Protein AF-A0A5N3VU38-F1 (afdb_monomer_lite)

InterPro domains:
  IPR001163 Sm domain, eukaryotic/archaea-type [PF01423] (3-51)
  IPR010920 LSM domain superfamily [SSF50182] (2-51)
  IPR027141 Like-Sm (LSM) domain containing protein, LSm4/SmD1/SmD3 [PTHR23338] (1-53)

Radius of gyration: 15.59 Å; chains: 1; bounding box: 41×42×32 Å

Foldseek 3Di:
DAAPFFDWDWDADPQRKIKTFTFGGADPQRATKGAQIWIDHVVDDIDTDGIDTGDRDPPPPPPDDDDDDD

Structure (mmCIF, N/CA/C/O backbone):
data_AF-A0A5N3VU38-F1
#
_entry.id   AF-A0A5N3VU38-F1
#
loop_
_atom_site.group_PDB
_atom_site.id
_atom_site.type_symbol
_atom_site.label_atom_id
_atom_site.label_alt_id
_atom_sit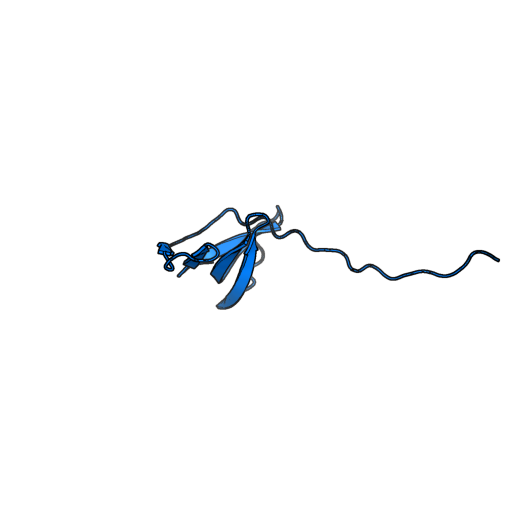e.label_comp_id
_atom_site.label_asym_id
_atom_site.label_entity_id
_atom_site.label_seq_id
_atom_site.pdbx_PDB_ins_code
_atom_site.Cartn_x
_atom_site.Cartn_y
_atom_site.Cartn_z
_atom_site.occupancy
_atom_site.B_iso_or_equiv
_atom_site.auth_seq_id
_atom_site.auth_comp_id
_atom_site.auth_asym_id
_atom_site.auth_atom_id
_atom_site.pdbx_PDB_model_num
ATOM 1 N N . MET A 1 1 ? 4.776 -2.755 -18.371 1.00 49.62 1 MET A N 1
ATOM 2 C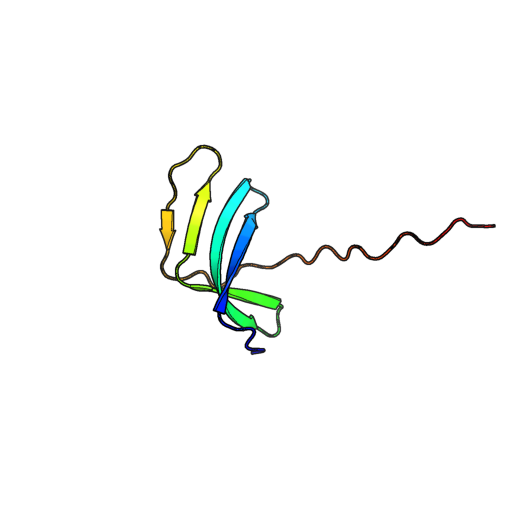 CA . MET A 1 1 ? 4.489 -3.387 -17.067 1.00 49.62 1 MET A CA 1
ATOM 3 C C . MET A 1 1 ? 5.796 -3.933 -16.521 1.00 49.62 1 MET A C 1
ATOM 5 O O . MET A 1 1 ? 6.285 -4.932 -17.040 1.00 49.62 1 MET A O 1
ATOM 9 N N . MET A 1 2 ? 6.414 -3.234 -15.569 1.00 50.94 2 MET A N 1
ATOM 10 C CA . MET A 1 2 ? 7.597 -3.744 -14.869 1.00 50.94 2 MET A CA 1
ATOM 11 C C . MET A 1 2 ? 7.103 -4.695 -13.774 1.00 50.94 2 MET A C 1
ATOM 13 O O . MET A 1 2 ? 6.313 -4.319 -12.911 1.00 50.94 2 MET A O 1
ATOM 17 N N . LYS A 1 3 ? 7.493 -5.967 -13.854 1.00 53.22 3 LYS A N 1
ATOM 18 C CA . LYS A 1 3 ? 6.934 -7.040 -13.023 1.00 53.22 3 LYS A CA 1
ATOM 19 C C . LYS A 1 3 ? 7.773 -7.247 -11.757 1.00 53.22 3 LYS A C 1
ATOM 21 O O . LYS A 1 3 ? 8.466 -8.253 -11.625 1.00 53.22 3 LYS A O 1
ATOM 26 N N . LEU A 1 4 ? 7.729 -6.296 -10.825 1.00 54.81 4 LEU A N 1
ATOM 27 C CA . LEU A 1 4 ? 8.171 -6.552 -9.448 1.00 54.81 4 LEU A CA 1
ATOM 28 C C . LEU A 1 4 ? 7.150 -7.502 -8.805 1.00 54.81 4 LEU A C 1
ATOM 30 O O . LEU A 1 4 ? 5.947 -7.264 -8.879 1.00 54.81 4 LEU A O 1
ATOM 34 N N . SER A 1 5 ? 7.626 -8.650 -8.322 1.00 56.59 5 SER A N 1
ATOM 35 C CA . SER A 1 5 ? 6.820 -9.866 -8.163 1.00 56.59 5 SER A CA 1
ATOM 36 C C . SER A 1 5 ? 6.795 -10.366 -6.712 1.00 56.59 5 SER A C 1
ATOM 38 O O . SER A 1 5 ? 7.850 -10.590 -6.132 1.00 56.59 5 SER A O 1
ATOM 40 N N . TYR A 1 6 ? 5.590 -10.643 -6.195 1.00 67.12 6 TYR A N 1
ATOM 41 C CA . TYR A 1 6 ? 5.273 -11.484 -5.020 1.00 67.12 6 TYR A CA 1
ATOM 42 C C . TYR A 1 6 ? 5.694 -11.009 -3.625 1.00 67.12 6 TYR A C 1
ATOM 44 O O . TYR A 1 6 ? 5.548 -11.769 -2.669 1.00 67.12 6 TYR A O 1
ATOM 52 N N . GLU A 1 7 ? 6.143 -9.772 -3.463 1.00 79.19 7 GLU A N 1
ATOM 53 C CA . GLU A 1 7 ? 6.365 -9.231 -2.125 1.00 79.19 7 GLU A CA 1
ATOM 54 C C . GLU A 1 7 ? 5.025 -8.825 -1.492 1.00 79.19 7 GLU A C 1
ATOM 56 O O . GLU A 1 7 ? 4.205 -8.141 -2.117 1.00 79.19 7 GLU A O 1
ATOM 61 N N . SER A 1 8 ? 4.776 -9.295 -0.268 1.00 85.25 8 SER A N 1
ATOM 62 C CA . SER A 1 8 ? 3.651 -8.820 0.535 1.00 85.25 8 SER A CA 1
ATOM 63 C C . SER A 1 8 ? 4.037 -7.511 1.196 1.00 85.25 8 SER A C 1
ATOM 65 O O . SER A 1 8 ? 5.007 -7.452 1.948 1.00 85.25 8 SER A O 1
ATOM 67 N N . VAL A 1 9 ? 3.256 -6.473 0.931 1.00 87.38 9 VAL A N 1
ATOM 68 C CA . VAL A 1 9 ? 3.483 -5.125 1.441 1.00 87.38 9 VAL A CA 1
ATOM 69 C C . VAL A 1 9 ? 2.342 -4.696 2.345 1.00 87.38 9 VAL A C 1
ATOM 71 O O . VAL A 1 9 ? 1.203 -5.145 2.200 1.00 87.38 9 VAL A O 1
ATOM 74 N N . THR A 1 10 ? 2.664 -3.802 3.274 1.00 86.88 10 THR A N 1
ATOM 75 C CA . THR A 1 10 ? 1.688 -3.092 4.096 1.00 86.88 10 THR A CA 1
ATOM 76 C C . THR A 1 10 ? 1.858 -1.598 3.850 1.00 86.88 10 THR A C 1
ATOM 78 O O . THR A 1 10 ? 2.955 -1.069 4.013 1.00 86.88 10 THR A O 1
ATOM 81 N N . THR A 1 11 ? 0.780 -0.920 3.471 1.00 86.50 11 THR A N 1
ATOM 82 C CA . THR A 1 11 ? 0.752 0.521 3.190 1.00 86.50 11 THR A CA 1
ATOM 83 C C . THR A 1 11 ? -0.369 1.175 3.986 1.00 86.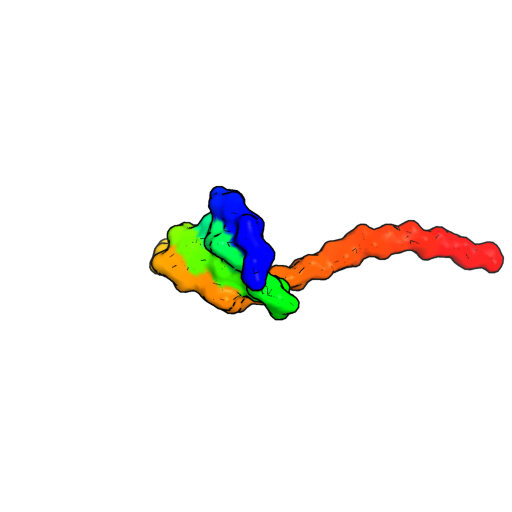50 11 THR A C 1
ATOM 85 O O . THR A 1 11 ? -1.396 0.551 4.239 1.00 86.50 11 THR A O 1
ATOM 88 N N . GLU A 1 12 ? -0.191 2.430 4.379 1.00 85.31 12 GLU A N 1
ATOM 89 C CA . G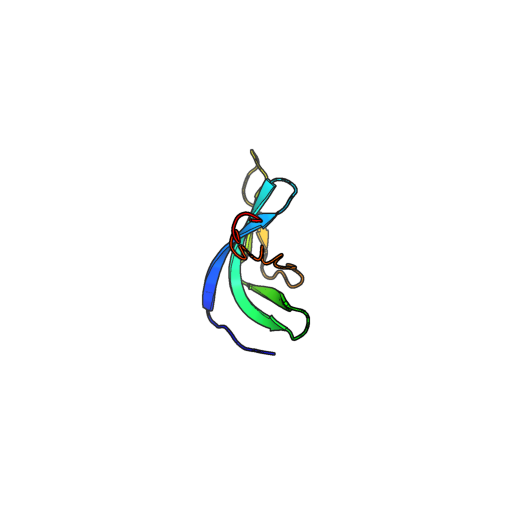LU A 1 12 ? -1.223 3.237 5.028 1.00 85.31 12 GLU A CA 1
ATOM 90 C C . GLU A 1 12 ? -1.712 4.320 4.059 1.00 85.31 12 GLU A C 1
ATOM 92 O O . GLU A 1 12 ? -0.908 4.968 3.392 1.00 85.31 12 GLU A O 1
ATOM 97 N N . LEU A 1 13 ? -3.030 4.477 3.944 1.00 83.25 13 LEU A N 1
ATOM 98 C CA . LEU A 1 13 ? -3.667 5.551 3.180 1.00 83.25 13 LEU A CA 1
ATOM 99 C C . LEU A 1 13 ? -3.815 6.806 4.047 1.00 83.25 13 LEU A C 1
ATOM 101 O O . LEU A 1 13 ? -3.909 6.701 5.267 1.00 83.25 13 LEU A O 1
ATOM 105 N N . GLU A 1 14 ? -3.958 7.984 3.431 1.00 80.44 14 GLU A N 1
ATOM 106 C CA . GLU A 1 14 ? -4.112 9.267 4.149 1.00 80.44 14 GLU A CA 1
ATOM 107 C C . GLU A 1 14 ? -5.272 9.285 5.162 1.00 80.44 14 GLU A C 1
ATOM 109 O O . GLU A 1 14 ? -5.232 9.999 6.160 1.00 80.44 14 GLU A O 1
ATOM 114 N N . ASN A 1 15 ? -6.306 8.470 4.945 1.00 80.81 15 ASN A N 1
ATOM 115 C CA . ASN A 1 15 ? -7.432 8.331 5.870 1.00 80.81 15 ASN A CA 1
ATOM 116 C C . ASN A 1 15 ? -7.158 7.375 7.057 1.00 80.81 15 ASN A C 1
ATOM 118 O O . ASN A 1 15 ? -8.087 7.045 7.799 1.00 80.81 15 ASN A O 1
ATOM 122 N N . GLY A 1 16 ? -5.919 6.899 7.221 1.00 83.12 16 GLY A N 1
ATOM 123 C CA . GLY A 1 16 ? -5.502 5.952 8.259 1.00 83.12 16 GLY A CA 1
ATOM 124 C C . GLY A 1 16 ? -5.930 4.504 8.003 1.00 83.12 16 GLY A C 1
ATOM 125 O O . GLY A 1 16 ? -5.971 3.696 8.932 1.00 83.12 16 GLY A O 1
ATOM 126 N N . THR A 1 17 ? -6.317 4.163 6.769 1.00 86.88 17 THR A N 1
ATOM 127 C CA . THR A 1 17 ? -6.603 2.774 6.384 1.00 86.88 17 THR A CA 1
ATOM 128 C C . THR A 1 17 ? -5.303 2.043 6.108 1.00 86.88 17 THR A C 1
ATOM 130 O O . THR A 1 17 ? -4.551 2.431 5.218 1.00 86.88 17 THR A O 1
ATOM 133 N N . GLN A 1 18 ? -5.077 0.937 6.810 1.00 90.38 18 GLN A N 1
ATOM 134 C CA . GLN A 1 18 ? -3.980 0.032 6.507 1.00 90.38 18 GLN A CA 1
ATOM 135 C C . GLN A 1 18 ? -4.406 -0.956 5.420 1.00 90.38 18 GLN A C 1
ATOM 137 O O . GLN A 1 18 ? -5.468 -1.569 5.509 1.00 90.38 18 GLN A O 1
ATOM 142 N N . VAL A 1 19 ? -3.571 -1.136 4.408 1.00 90.38 19 VAL A N 1
ATOM 143 C CA . VAL A 1 19 ? -3.763 -2.068 3.299 1.00 90.38 19 VAL A CA 1
ATOM 144 C C . VAL A 1 19 ? -2.594 -3.037 3.299 1.00 90.38 19 VAL A C 1
ATOM 146 O O . VAL A 1 19 ? -1.449 -2.630 3.141 1.00 90.38 19 VAL A O 1
ATOM 149 N N . HIS A 1 20 ? -2.882 -4.320 3.474 1.00 91.06 20 HIS A N 1
ATOM 150 C CA . HIS A 1 20 ? -1.925 -5.408 3.341 1.00 91.06 20 HIS A CA 1
ATOM 151 C C . HIS A 1 20 ? -2.250 -6.198 2.076 1.00 91.06 20 HIS A C 1
ATOM 153 O O . HIS A 1 20 ? -3.412 -6.529 1.858 1.00 91.06 20 HIS A O 1
ATOM 159 N N . GLY A 1 21 ? -1.271 -6.511 1.238 1.00 90.94 21 GLY A N 1
ATOM 160 C CA . GLY A 1 21 ? -1.514 -7.293 0.026 1.00 90.94 21 GLY A CA 1
ATOM 161 C C . GLY A 1 21 ? -0.234 -7.686 -0.691 1.00 90.94 21 GLY A C 1
ATOM 162 O O . GLY A 1 21 ? 0.844 -7.193 -0.374 1.00 90.94 21 GLY A O 1
ATOM 163 N N . THR A 1 22 ? -0.347 -8.576 -1.672 1.00 88.94 22 THR A N 1
ATOM 164 C CA . THR A 1 22 ? 0.797 -9.055 -2.460 1.00 88.94 22 THR A CA 1
ATOM 165 C C . THR A 1 22 ? 0.878 -8.327 -3.794 1.00 88.94 22 THR A C 1
ATOM 167 O O . THR A 1 22 ? -0.092 -8.346 -4.558 1.00 88.94 22 THR A O 1
ATOM 170 N N . ILE A 1 23 ? 2.041 -7.752 -4.111 1.00 89.06 23 ILE A N 1
ATOM 171 C CA . ILE A 1 23 ? 2.278 -7.062 -5.385 1.00 89.06 23 ILE A CA 1
ATOM 172 C C . ILE A 1 23 ? 2.237 -8.059 -6.542 1.00 89.06 23 ILE A C 1
ATOM 174 O O . ILE A 1 23 ? 2.961 -9.061 -6.573 1.00 89.06 23 ILE A O 1
ATOM 178 N N . THR A 1 24 ? 1.379 -7.769 -7.516 1.00 87.62 24 THR A N 1
ATOM 179 C CA . THR A 1 24 ? 1.266 -8.529 -8.768 1.00 87.62 24 THR A CA 1
ATOM 180 C C . THR A 1 24 ? 1.931 -7.820 -9.943 1.00 87.62 24 THR A C 1
ATOM 182 O O . THR A 1 24 ? 2.357 -8.487 -10.889 1.00 87.62 24 THR A O 1
ATOM 185 N N . GLY A 1 25 ? 2.068 -6.495 -9.875 1.00 85.00 25 GLY A N 1
ATOM 186 C CA . GLY A 1 25 ? 2.812 -5.705 -10.845 1.00 85.00 25 GLY A CA 1
ATOM 187 C C . GLY A 1 25 ? 2.714 -4.204 -10.591 1.00 85.00 25 GLY A C 1
ATOM 188 O O . GLY A 1 25 ? 1.878 -3.744 -9.811 1.00 85.00 25 GLY A O 1
ATOM 189 N N . VAL A 1 26 ? 3.574 -3.462 -11.287 1.00 83.88 26 VAL A N 1
ATOM 190 C CA . VAL A 1 26 ? 3.567 -1.998 -11.332 1.00 83.88 26 VAL A CA 1
ATOM 191 C C . VAL A 1 26 ? 3.495 -1.559 -12.794 1.00 83.88 26 VAL A C 1
ATOM 193 O O . VAL A 1 26 ? 4.192 -2.099 -13.671 1.00 83.88 26 VAL A O 1
ATOM 196 N N . ASP A 1 27 ? 2.608 -0.612 -13.077 1.00 83.50 27 ASP A N 1
ATOM 197 C CA . ASP A 1 27 ? 2.433 -0.071 -14.422 1.00 83.50 27 ASP A CA 1
ATOM 198 C C . ASP A 1 27 ? 3.359 1.124 -14.712 1.00 83.50 27 ASP A C 1
ATOM 200 O O . ASP A 1 27 ? 4.145 1.561 -13.876 1.00 83.50 27 ASP A O 1
ATOM 204 N N . VAL A 1 28 ? 3.320 1.625 -15.950 1.00 81.50 28 VAL A N 1
ATOM 205 C CA . VAL A 1 28 ? 4.163 2.755 -16.393 1.00 81.50 28 VAL A CA 1
ATOM 206 C C . VAL A 1 28 ? 3.759 4.096 -15.770 1.00 81.50 28 VAL A C 1
ATOM 208 O O . VAL A 1 28 ? 4.511 5.061 -15.865 1.00 81.50 28 VAL A O 1
ATOM 211 N N . SER A 1 29 ? 2.586 4.152 -15.143 1.00 83.19 29 SER A N 1
ATOM 212 C CA . SER A 1 29 ? 2.055 5.299 -14.409 1.00 83.19 29 SER A CA 1
ATOM 213 C C . SER A 1 29 ? 2.311 5.184 -12.904 1.00 83.19 29 SER A C 1
ATOM 215 O O . SER A 1 29 ? 1.753 5.967 -12.145 1.00 83.19 29 SER A O 1
ATOM 217 N N . MET A 1 30 ? 3.154 4.238 -12.472 1.00 82.62 30 MET A N 1
ATOM 218 C CA . MET A 1 30 ? 3.493 3.981 -11.068 1.00 82.62 30 MET A CA 1
ATOM 219 C C . MET A 1 30 ? 2.310 3.517 -10.202 1.00 82.62 30 MET A C 1
ATOM 221 O O . MET A 1 30 ? 2.391 3.560 -8.972 1.00 82.62 30 MET A O 1
ATOM 225 N N . ASN A 1 31 ? 1.233 3.000 -10.805 1.00 82.00 31 ASN A N 1
ATOM 226 C CA . ASN A 1 31 ? 0.183 2.347 -10.026 1.00 82.00 31 ASN A CA 1
ATOM 227 C C . ASN A 1 31 ? 0.647 0.960 -9.585 1.00 82.00 31 ASN A C 1
ATOM 229 O O . ASN A 1 31 ? 1.207 0.193 -10.376 1.00 82.00 31 ASN A O 1
ATOM 233 N N . THR A 1 32 ? 0.359 0.613 -8.332 1.00 84.44 32 THR A N 1
ATOM 234 C CA . THR A 1 32 ? 0.629 -0.725 -7.795 1.00 84.44 32 THR A CA 1
ATOM 235 C C . THR A 1 32 ? -0.633 -1.579 -7.815 1.00 84.44 32 THR A C 1
ATOM 237 O O . THR A 1 32 ? -1.684 -1.179 -7.306 1.00 84.44 32 THR A O 1
ATOM 240 N N . HIS A 1 33 ? -0.510 -2.785 -8.370 1.00 85.44 33 HIS A N 1
ATOM 241 C CA . HIS A 1 33 ? -1.564 -3.793 -8.381 1.00 85.44 33 HIS A CA 1
ATOM 242 C C . HIS A 1 33 ? -1.320 -4.827 -7.284 1.00 85.44 33 HIS A C 1
ATOM 244 O O . HIS A 1 33 ? -0.236 -5.412 -7.193 1.00 85.44 33 HIS A O 1
ATOM 250 N N . LEU A 1 34 ? -2.346 -5.085 -6.476 1.00 89.12 34 LEU A N 1
ATOM 251 C CA . LEU A 1 34 ? -2.298 -6.003 -5.344 1.00 89.12 34 LEU A CA 1
ATOM 252 C C . LEU A 1 34 ? -3.344 -7.116 -5.489 1.00 89.12 34 LEU A C 1
ATOM 254 O O . LEU A 1 34 ? -4.458 -6.890 -5.968 1.00 89.12 34 LEU A O 1
ATOM 258 N N . LYS A 1 35 ? -2.993 -8.313 -5.018 1.00 89.38 35 LYS A N 1
ATOM 259 C CA . LYS A 1 35 ? -3.920 -9.435 -4.787 1.00 89.38 35 LYS A CA 1
ATOM 260 C C . LYS A 1 35 ? -3.922 -9.836 -3.315 1.00 89.38 35 LYS A C 1
ATOM 262 O O . LYS A 1 35 ? -2.986 -9.485 -2.595 1.00 89.38 35 LYS A O 1
ATOM 267 N N . ALA A 1 36 ? -4.920 -10.629 -2.914 1.00 89.50 36 ALA A N 1
ATOM 268 C CA . ALA A 1 36 ? -5.069 -11.115 -1.537 1.00 89.50 36 ALA A CA 1
ATOM 269 C C . ALA A 1 36 ? -5.010 -9.950 -0.536 1.00 89.50 36 ALA A C 1
ATOM 271 O O . ALA A 1 36 ? -4.199 -9.925 0.390 1.00 89.50 36 ALA A O 1
ATOM 272 N N . VAL A 1 37 ? -5.827 -8.932 -0.806 1.00 91.88 37 VAL A N 1
ATOM 273 C CA . VAL A 1 37 ? -5.775 -7.655 -0.110 1.00 91.88 37 VAL A CA 1
ATOM 274 C C . VAL A 1 37 ? -6.602 -7.736 1.167 1.00 91.88 37 VAL A C 1
ATOM 276 O O . VAL A 1 37 ? -7.754 -8.157 1.162 1.00 91.88 37 VAL A O 1
ATOM 279 N N . LYS A 1 38 ? -6.029 -7.289 2.276 1.00 91.38 38 LYS A N 1
ATOM 280 C CA . LYS A 1 38 ? -6.705 -7.088 3.553 1.00 91.38 38 LYS A CA 1
ATOM 281 C C . LYS A 1 38 ? -6.620 -5.612 3.905 1.00 91.38 38 LYS A C 1
ATOM 283 O O . LYS A 1 38 ? -5.526 -5.078 4.070 1.00 91.38 38 LYS A O 1
ATOM 288 N N . THR A 1 39 ? -7.762 -4.954 4.038 1.00 90.75 39 THR A N 1
ATOM 289 C CA . THR A 1 39 ? -7.840 -3.558 4.468 1.00 90.75 39 THR A CA 1
ATOM 290 C C . THR A 1 39 ? -8.316 -3.493 5.911 1.00 90.75 39 THR A C 1
ATOM 292 O O . THR A 1 39 ? -9.184 -4.253 6.322 1.00 90.75 39 THR A O 1
ATOM 295 N N . THR A 1 40 ? -7.734 -2.614 6.716 1.00 90.44 40 THR A N 1
ATOM 296 C CA . THR A 1 40 ? -8.126 -2.404 8.113 1.00 90.44 40 THR A CA 1
ATOM 297 C C . THR A 1 40 ? -8.258 -0.909 8.333 1.00 90.44 40 THR A C 1
ATOM 299 O O . THR A 1 40 ? -7.266 -0.183 8.295 1.00 90.44 40 THR A O 1
ATOM 302 N N . LEU A 1 41 ? -9.487 -0.430 8.530 1.00 87.75 41 LEU A N 1
ATOM 303 C CA . LEU A 1 41 ? -9.693 0.949 8.964 1.00 87.75 41 LEU A CA 1
ATOM 304 C C . LEU A 1 41 ? -9.289 1.080 10.431 1.00 87.75 41 LEU A C 1
ATOM 306 O O . LEU A 1 41 ? -9.515 0.167 11.227 1.00 87.75 41 LEU A O 1
ATOM 310 N N . LYS A 1 42 ? -8.757 2.244 10.806 1.00 81.38 42 LYS A N 1
ATOM 311 C CA . LYS A 1 42 ? -8.457 2.550 12.205 1.00 81.38 42 LYS A CA 1
ATOM 312 C C . LYS A 1 42 ? -9.681 2.271 13.084 1.00 81.38 42 LYS A C 1
ATOM 314 O O . LYS A 1 42 ? -10.761 2.810 12.845 1.00 81.38 42 LYS A O 1
ATOM 319 N N . ASN A 1 43 ? -9.494 1.431 14.101 1.00 82.12 43 ASN A N 1
ATOM 320 C CA . ASN A 1 43 ? -10.534 0.997 15.041 1.00 82.12 43 ASN A CA 1
ATOM 321 C C . ASN A 1 43 ? -11.719 0.241 14.403 1.00 82.12 43 ASN A C 1
ATOM 323 O O . ASN A 1 43 ? -12.822 0.263 14.951 1.00 82.12 43 ASN A O 1
ATOM 327 N N . ARG A 1 44 ? -11.527 -0.405 13.248 1.00 85.69 44 ARG A N 1
ATOM 328 C CA . ARG A 1 44 ? -12.537 -1.266 12.616 1.00 85.69 44 ARG A CA 1
ATOM 329 C C . ARG A 1 44 ? -11.981 -2.655 12.325 1.00 85.69 44 ARG A C 1
ATOM 331 O O . ARG A 1 44 ? -10.773 -2.852 12.229 1.00 85.69 44 ARG A O 1
ATOM 338 N N . GLU A 1 45 ? -12.898 -3.601 12.172 1.00 88.81 45 GLU A N 1
ATOM 339 C CA . GLU A 1 45 ? -12.600 -4.970 11.757 1.00 88.81 45 GLU A CA 1
ATOM 340 C C . GLU A 1 45 ? -11.975 -4.987 10.346 1.00 88.81 45 GLU A C 1
ATOM 342 O O . GLU A 1 45 ? -12.386 -4.196 9.485 1.00 88.81 45 GLU A O 1
ATOM 347 N N . PRO A 1 46 ? -11.000 -5.872 10.075 1.00 87.38 46 PRO A N 1
ATOM 348 C CA . PRO A 1 46 ? -10.419 -5.998 8.747 1.00 87.38 46 PRO A CA 1
ATOM 349 C C . PRO A 1 46 ? -11.400 -6.544 7.704 1.00 87.38 46 PRO A C 1
ATOM 351 O O . PRO A 1 46 ? -12.126 -7.504 7.959 1.00 87.38 46 PRO A O 1
ATOM 354 N N . VAL A 1 47 ? -11.336 -6.005 6.490 1.00 90.81 47 VAL A N 1
ATOM 355 C CA . VAL A 1 47 ? -12.117 -6.441 5.328 1.00 90.81 47 VAL A CA 1
ATOM 356 C C . VAL A 1 47 ? -11.184 -7.087 4.303 1.00 90.81 47 VAL A C 1
ATOM 358 O O . VAL A 1 47 ? -10.120 -6.552 3.990 1.00 90.81 47 VAL A O 1
ATOM 361 N N . GLN A 1 48 ? -11.567 -8.255 3.783 1.00 87.38 48 GLN A N 1
ATOM 362 C CA . GLN A 1 48 ? -10.823 -8.946 2.727 1.00 87.38 48 GLN A CA 1
ATOM 363 C C . GLN A 1 48 ? -11.352 -8.550 1.349 1.00 87.38 48 GLN A C 1
ATOM 365 O O . GLN A 1 48 ? -12.560 -8.485 1.132 1.00 87.38 48 GLN A O 1
ATOM 370 N N . LEU A 1 49 ? -10.432 -8.301 0.424 1.00 84.62 49 LEU A N 1
ATOM 371 C CA . LEU A 1 49 ? -10.684 -7.957 -0.968 1.00 84.62 49 LEU A CA 1
ATOM 372 C C . LEU A 1 49 ? -9.804 -8.841 -1.856 1.00 84.62 49 LEU A C 1
ATOM 374 O O . LEU A 1 49 ? -8.619 -9.044 -1.588 1.00 84.62 49 LEU A O 1
ATOM 378 N N . GLU A 1 50 ? -10.361 -9.353 -2.947 1.00 79.00 50 GLU A N 1
ATOM 379 C CA . GLU A 1 50 ? -9.620 -10.251 -3.840 1.00 79.00 50 GLU A CA 1
ATOM 380 C C . GLU A 1 50 ? -8.510 -9.511 -4.604 1.00 79.00 50 GLU A C 1
ATOM 382 O O . GLU A 1 50 ? -7.380 -10.003 -4.698 1.00 79.00 50 GLU A O 1
ATOM 387 N N . THR A 1 51 ? -8.799 -8.297 -5.090 1.00 75.56 51 THR A N 1
ATOM 388 C CA . THR A 1 51 ? -7.864 -7.467 -5.868 1.00 75.56 51 THR A CA 1
ATOM 389 C C . THR A 1 51 ? -8.050 -5.972 -5.614 1.00 75.56 51 THR A C 1
ATOM 391 O O . THR A 1 51 ? -9.179 -5.507 -5.456 1.00 75.56 51 THR A O 1
ATOM 394 N N . LEU A 1 52 ? -6.953 -5.208 -5.666 1.00 78.94 52 LEU A N 1
ATOM 395 C CA . LEU A 1 52 ? -6.941 -3.740 -5.635 1.00 78.94 52 LEU A CA 1
ATOM 396 C C . LEU A 1 52 ? -5.954 -3.221 -6.699 1.00 78.94 52 LEU A C 1
ATOM 398 O O . LEU A 1 52 ? -4.790 -3.613 -6.687 1.00 78.94 52 LEU A O 1
ATOM 402 N N . SER A 1 53 ? -6.402 -2.359 -7.621 1.00 63.22 53 SER A N 1
ATOM 403 C CA . SER A 1 53 ? -5.637 -2.016 -8.844 1.00 63.22 53 SER A CA 1
ATOM 404 C C . SER A 1 53 ? -5.247 -0.546 -9.010 1.00 63.22 53 SER A C 1
ATOM 406 O O . SER A 1 53 ? -4.714 -0.184 -10.052 1.00 63.22 53 SER A O 1
ATOM 408 N N . LYS A 1 54 ? -5.509 0.323 -8.033 1.00 66.31 54 LYS A N 1
ATOM 409 C CA . LYS A 1 54 ? -5.214 1.757 -8.172 1.00 66.31 54 LYS A CA 1
ATOM 410 C C . LYS A 1 54 ? -4.686 2.349 -6.875 1.00 66.31 54 LYS A C 1
ATOM 412 O O . LYS A 1 54 ? -5.255 3.284 -6.323 1.00 66.31 54 LYS A O 1
ATOM 417 N N . MET A 1 55 ? -3.628 1.731 -6.364 1.00 68.69 55 MET A N 1
ATOM 418 C CA . MET A 1 55 ? -2.864 2.297 -5.266 1.00 68.69 55 MET A CA 1
ATOM 419 C C . MET A 1 55 ? -1.774 3.177 -5.882 1.00 68.69 55 MET A C 1
ATOM 421 O O . MET A 1 55 ? -0.804 2.660 -6.443 1.00 68.69 55 MET A O 1
ATOM 425 N N . GLU A 1 56 ? -1.968 4.493 -5.839 1.00 66.81 56 GLU A N 1
ATOM 426 C CA . GLU A 1 56 ? -0.909 5.443 -6.166 1.00 66.81 56 GLU A CA 1
ATOM 427 C C . GLU A 1 56 ? 0.075 5.443 -4.996 1.00 66.81 56 GLU A C 1
ATOM 429 O O . GLU A 1 56 ? -0.264 5.833 -3.878 1.00 66.81 56 GLU A O 1
ATOM 434 N N . VAL A 1 57 ? 1.274 4.911 -5.224 1.00 57.94 57 VAL A N 1
ATOM 435 C CA . VAL A 1 57 ? 2.331 4.947 -4.215 1.00 57.94 57 VAL A CA 1
ATOM 436 C C . VAL A 1 57 ? 2.998 6.306 -4.329 1.00 57.94 57 VAL A C 1
ATOM 438 O O . VAL A 1 57 ? 3.782 6.545 -5.246 1.00 57.94 57 VAL A O 1
ATOM 441 N N . ILE A 1 58 ? 2.695 7.199 -3.390 1.00 56.53 58 ILE A N 1
ATOM 442 C CA . ILE A 1 58 ? 3.443 8.443 -3.239 1.00 56.53 58 ILE A CA 1
ATOM 443 C C . ILE A 1 58 ? 4.815 8.052 -2.684 1.00 56.53 58 ILE A C 1
ATOM 445 O O . ILE A 1 58 ? 4.968 7.767 -1.497 1.00 56.53 58 ILE A O 1
ATOM 449 N N . ALA A 1 59 ? 5.821 7.967 -3.552 1.00 49.12 59 ALA A N 1
ATOM 450 C CA . ALA A 1 59 ? 7.198 7.859 -3.105 1.00 49.12 59 ALA A CA 1
ATOM 451 C C . ALA A 1 59 ? 7.593 9.211 -2.495 1.00 49.12 59 ALA A C 1
ATOM 453 O O . ALA A 1 59 ? 7.840 10.169 -3.226 1.00 49.12 59 ALA A O 1
ATOM 454 N N . GLU A 1 60 ? 7.637 9.313 -1.164 1.00 47.94 60 GLU A N 1
ATOM 455 C CA . GLU A 1 60 ? 8.345 10.422 -0.526 1.00 47.94 60 GLU A CA 1
ATOM 456 C C . GLU A 1 60 ? 9.821 10.319 -0.927 1.00 47.94 60 GLU A C 1
ATOM 458 O O . GLU A 1 60 ? 10.570 9.489 -0.401 1.00 47.94 60 GLU A O 1
ATOM 463 N N . ASP A 1 61 ? 10.253 11.149 -1.877 1.00 49.00 61 ASP A N 1
ATOM 464 C CA . ASP A 1 61 ? 11.671 11.374 -2.122 1.00 49.00 61 ASP A CA 1
ATOM 465 C C . ASP A 1 61 ? 12.262 12.000 -0.854 1.00 49.00 61 ASP A C 1
ATOM 467 O O . ASP A 1 61 ? 12.244 13.216 -0.661 1.00 49.00 61 ASP A O 1
ATOM 471 N N . ARG A 1 62 ? 12.800 11.174 0.052 1.00 54.03 62 ARG A N 1
ATOM 472 C CA . ARG A 1 62 ? 13.719 11.650 1.096 1.00 54.03 62 ARG A CA 1
ATOM 473 C C . ARG A 1 62 ? 15.068 11.995 0.460 1.00 54.03 62 ARG A C 1
ATOM 475 O O . ARG A 1 62 ? 16.118 11.439 0.791 1.00 54.03 62 ARG A O 1
ATOM 482 N N . GLY A 1 63 ? 15.038 12.958 -0.451 1.00 51.62 63 GLY A N 1
ATOM 483 C CA . GLY A 1 63 ? 16.183 13.602 -1.064 1.00 51.62 63 GLY A CA 1
ATOM 484 C C . GLY A 1 63 ? 16.777 14.650 -0.127 1.00 51.62 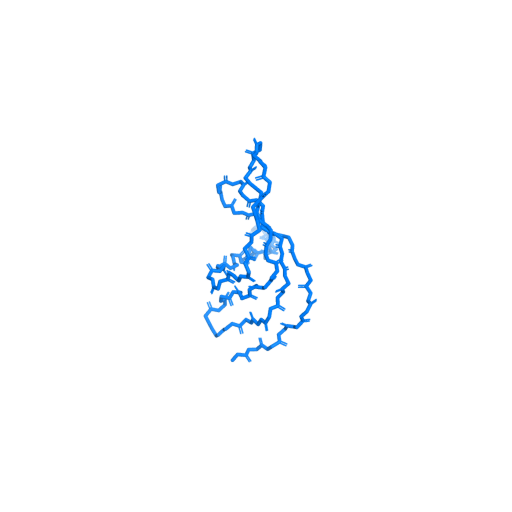63 GLY A C 1
ATOM 485 O O . GLY A 1 63 ? 16.470 15.828 -0.221 1.00 51.62 63 GLY A O 1
ATOM 486 N N . ARG A 1 64 ? 17.648 14.183 0.775 1.00 57.12 64 ARG A N 1
ATOM 487 C CA . ARG A 1 64 ? 18.828 14.861 1.357 1.00 57.12 64 ARG A CA 1
ATOM 488 C C . ARG A 1 64 ? 18.758 16.379 1.589 1.00 57.12 64 ARG A C 1
ATOM 490 O O . ARG A 1 64 ? 18.860 17.178 0.661 1.00 57.12 64 ARG A O 1
ATOM 497 N N . GLY A 1 65 ? 18.904 16.762 2.858 1.00 57.00 65 GLY A N 1
ATOM 498 C CA . GLY A 1 65 ? 19.493 18.051 3.208 1.00 57.00 65 GLY A CA 1
ATOM 499 C C . GLY A 1 65 ? 20.819 18.280 2.467 1.00 57.00 65 GLY A C 1
ATOM 500 O O . GLY A 1 65 ? 21.771 17.512 2.602 1.00 57.00 65 GLY A O 1
ATOM 501 N N . ARG A 1 66 ? 20.878 19.354 1.683 1.00 57.88 66 ARG A N 1
ATOM 502 C CA . ARG A 1 66 ? 22.110 20.091 1.384 1.00 57.88 66 ARG A CA 1
ATOM 503 C C . ARG A 1 66 ? 21.902 21.428 2.090 1.00 57.88 66 ARG A C 1
ATOM 505 O O . ARG A 1 66 ? 20.959 22.137 1.779 1.00 57.88 66 ARG A O 1
ATOM 512 N N . GLY A 1 67 ? 22.565 21.668 3.213 1.00 53.75 67 GLY A N 1
ATOM 513 C CA . GLY A 1 67 ? 23.942 22.145 3.198 1.00 53.75 67 GLY A CA 1
ATOM 514 C C . GLY A 1 67 ? 23.895 23.671 3.122 1.00 53.75 67 GLY A C 1
ATOM 515 O O . GLY A 1 67 ? 23.502 24.222 2.103 1.00 53.75 67 GLY A O 1
ATOM 516 N N . SER A 1 68 ? 24.218 24.314 4.239 1.00 53.22 68 SER A N 1
ATOM 517 C CA . SER A 1 68 ? 24.156 25.751 4.528 1.00 53.22 68 SER A CA 1
ATOM 518 C C . SER A 1 68 ? 24.715 26.641 3.403 1.00 53.22 68 SER A C 1
ATOM 520 O O . SER A 1 68 ? 25.776 26.309 2.867 1.00 53.22 68 SER A O 1
ATOM 522 N N . PRO A 1 69 ? 24.102 27.802 3.095 1.00 67.06 69 PRO A N 1
ATOM 523 C CA . PRO A 1 69 ? 24.771 28.827 2.303 1.00 67.06 69 PRO A CA 1
ATOM 524 C C . PRO A 1 6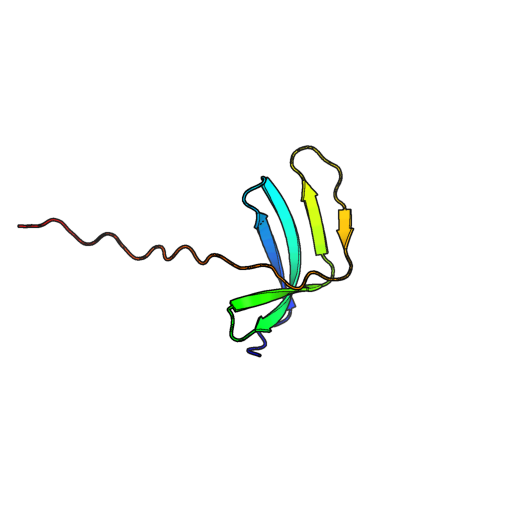9 ? 25.910 29.419 3.143 1.00 67.06 69 PRO A C 1
ATOM 526 O O . PRO A 1 69 ? 25.691 29.800 4.295 1.00 67.06 69 PRO A O 1
ATOM 529 N N . ARG A 1 70 ? 27.122 29.450 2.586 1.00 53.12 70 ARG A N 1
ATOM 530 C CA . ARG A 1 70 ? 28.133 30.429 2.998 1.00 53.12 70 ARG A CA 1
ATOM 531 C C . ARG A 1 70 ? 27.828 31.753 2.319 1.00 53.12 70 ARG A C 1
ATOM 533 O O . ARG A 1 70 ? 27.397 31.691 1.145 1.00 53.12 70 ARG A O 1
#

Secondary structure (DSSP, 8-state):
-B-----EEEEE-TTS-EEEEEEEEE-TT-EEEEEEEEEE-TTS--EEEEEEEEEE--------------

Sequence (70 aa):
MMKLSYESVTTELENGTQVHGTITGVDVSMNTHLKAVKTTLKNREPVQLETLSKMEVIAEDRGRGRGSPR

pLDDT: mean 75.85, std 14.62, range [47.94, 91.88]

Organism: Muntiacus muntjak (NCBI:txid9888)